Protein AF-A0A1R4JWK8-F1 (afdb_monomer)

Structure (mmCIF, N/CA/C/O backbone):
data_AF-A0A1R4JWK8-F1
#
_entry.id   AF-A0A1R4JWK8-F1
#
loop_
_atom_site.group_PDB
_atom_site.id
_atom_site.type_symbol
_atom_site.label_atom_id
_atom_site.label_alt_id
_atom_site.label_comp_id
_atom_site.label_asym_id
_atom_site.label_entity_id
_atom_site.label_seq_id
_atom_site.pdbx_PDB_ins_code
_atom_site.Cartn_x
_atom_site.Cartn_y
_atom_site.Cartn_z
_atom_site.occupancy
_atom_site.B_iso_or_equiv
_atom_site.auth_seq_id
_atom_site.auth_comp_id
_atom_site.auth_asym_id
_atom_site.auth_atom_id
_atom_site.pdbx_PDB_model_num
ATOM 1 N N . MET A 1 1 ? 22.184 -10.045 -15.242 1.00 73.00 1 MET A N 1
ATOM 2 C CA . MET A 1 1 ? 22.064 -10.944 -14.072 1.00 73.00 1 MET A CA 1
ATOM 3 C C . MET A 1 1 ? 20.704 -10.716 -13.442 1.00 73.00 1 MET A C 1
ATOM 5 O O . MET A 1 1 ? 20.387 -9.572 -13.148 1.00 73.00 1 MET A O 1
ATOM 9 N N . ALA A 1 2 ? 19.891 -11.761 -13.296 1.00 84.50 2 ALA A N 1
ATOM 10 C CA . ALA A 1 2 ? 18.615 -11.652 -12.596 1.00 84.50 2 ALA A CA 1
ATOM 11 C C . ALA A 1 2 ? 18.864 -11.755 -11.085 1.00 84.50 2 ALA A C 1
ATOM 13 O O . ALA A 1 2 ? 19.560 -12.665 -10.640 1.00 84.50 2 ALA A O 1
ATOM 14 N N . ILE A 1 3 ? 18.318 -10.821 -10.311 1.00 93.25 3 ILE A N 1
ATOM 15 C CA . ILE A 1 3 ? 18.359 -10.846 -8.846 1.00 93.25 3 ILE A CA 1
ATOM 16 C C . ILE A 1 3 ? 16.959 -11.218 -8.368 1.00 93.25 3 ILE A C 1
ATOM 18 O O . ILE A 1 3 ? 15.988 -10.550 -8.722 1.00 93.25 3 ILE A O 1
ATOM 22 N N . TYR A 1 4 ? 16.850 -12.281 -7.573 1.00 94.75 4 TYR A N 1
ATOM 23 C CA . TYR A 1 4 ? 15.593 -12.658 -6.934 1.00 94.75 4 TYR A CA 1
ATOM 24 C C . TYR A 1 4 ? 15.413 -11.888 -5.624 1.00 94.75 4 TYR A C 1
ATOM 26 O O . TYR A 1 4 ? 16.296 -11.894 -4.768 1.00 94.75 4 TYR A O 1
ATOM 34 N N . HIS A 1 5 ? 14.256 -11.250 -5.456 1.00 93.44 5 HIS A N 1
ATOM 35 C CA . HIS A 1 5 ? 13.878 -10.584 -4.215 1.00 93.44 5 HIS A CA 1
ATOM 36 C C . HIS A 1 5 ? 12.394 -10.819 -3.920 1.00 93.44 5 HIS A C 1
ATOM 38 O O . HIS A 1 5 ? 11.523 -10.420 -4.693 1.00 93.44 5 HIS A O 1
ATOM 44 N N . LEU A 1 6 ? 12.111 -11.431 -2.770 1.00 96.06 6 LEU A N 1
ATOM 45 C CA . LEU A 1 6 ? 10.765 -11.698 -2.273 1.00 96.06 6 LEU A CA 1
ATOM 46 C C . LEU A 1 6 ? 10.665 -11.236 -0.819 1.00 96.06 6 LEU A C 1
ATOM 48 O O . LEU A 1 6 ? 11.474 -11.616 0.023 1.00 96.06 6 LEU A O 1
ATOM 52 N N . SER A 1 7 ? 9.637 -10.445 -0.516 1.00 95.88 7 SER A N 1
ATOM 53 C CA . SER A 1 7 ? 9.297 -10.050 0.849 1.00 95.88 7 SER A CA 1
ATOM 54 C C . SER A 1 7 ? 7.799 -10.195 1.072 1.00 95.88 7 SER A C 1
ATOM 56 O O . SER A 1 7 ? 6.990 -9.724 0.274 1.00 95.88 7 SER A O 1
ATOM 58 N N . THR A 1 8 ? 7.429 -10.821 2.184 1.00 95.31 8 THR A N 1
ATOM 59 C CA . THR A 1 8 ? 6.038 -11.016 2.595 1.00 95.31 8 THR A CA 1
ATOM 60 C C . THR A 1 8 ? 5.803 -10.337 3.933 1.00 95.31 8 THR A C 1
ATOM 62 O O . THR A 1 8 ? 6.580 -10.508 4.871 1.00 95.31 8 THR A O 1
ATOM 65 N N . LYS A 1 9 ? 4.715 -9.573 4.039 1.00 92.69 9 LYS A N 1
ATOM 66 C CA . LYS A 1 9 ? 4.280 -8.953 5.294 1.00 92.69 9 LYS A CA 1
ATOM 67 C C . LYS A 1 9 ? 2.773 -9.155 5.447 1.00 92.69 9 LYS A C 1
ATOM 69 O O . LYS A 1 9 ? 2.045 -8.808 4.513 1.00 92.69 9 LYS A O 1
ATOM 74 N N . PRO A 1 10 ? 2.292 -9.681 6.586 1.00 94.25 10 PRO A N 1
ATOM 75 C CA . PRO A 1 10 ? 0.863 -9.812 6.817 1.00 94.25 10 PRO A CA 1
ATOM 76 C C . PRO A 1 10 ? 0.207 -8.430 6.923 1.00 94.25 10 PRO A C 1
ATOM 78 O O . PRO A 1 10 ? 0.793 -7.469 7.432 1.00 94.25 10 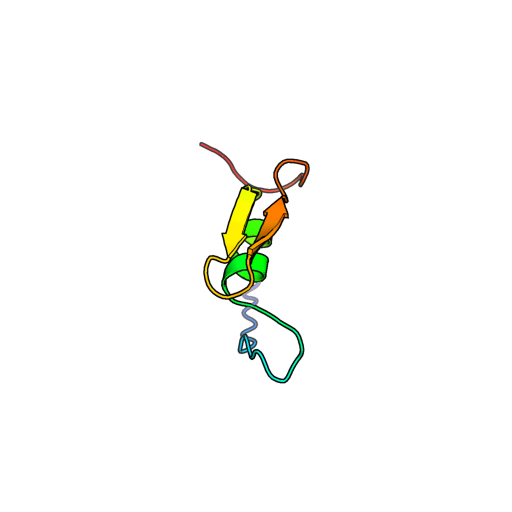PRO A O 1
ATOM 81 N N . VAL A 1 11 ? -1.032 -8.332 6.445 1.00 93.94 11 VAL A N 1
ATOM 82 C CA . VAL A 1 11 ? -1.876 -7.148 6.629 1.00 93.94 11 VAL A CA 1
ATOM 83 C C . VAL A 1 11 ? -2.780 -7.416 7.824 1.00 93.94 11 VAL A C 1
ATOM 85 O O . VAL A 1 11 ? -3.639 -8.289 7.761 1.00 93.94 11 VAL A O 1
ATOM 88 N N . SER A 1 12 ? -2.582 -6.673 8.915 1.00 94.06 12 SER A N 1
ATOM 89 C CA . SER A 1 12 ? -3.386 -6.807 10.132 1.00 94.06 12 SER A CA 1
ATOM 90 C C . SER A 1 12 ? -4.024 -5.485 10.541 1.00 94.06 12 SER A C 1
ATO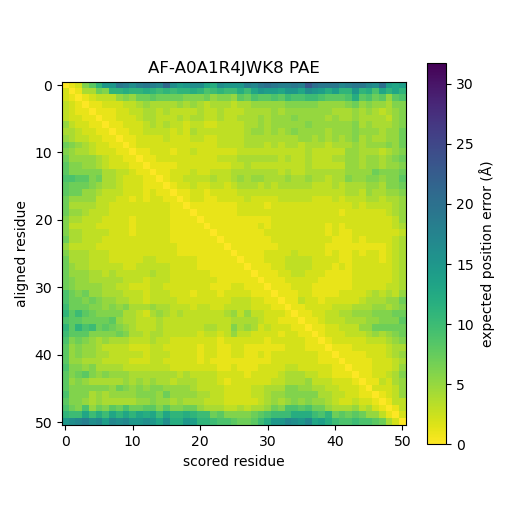M 92 O O . SER A 1 12 ? -3.360 -4.445 10.589 1.00 94.06 12 SER A O 1
ATOM 94 N N . ARG A 1 13 ? -5.293 -5.556 10.950 1.00 91.12 13 ARG A N 1
ATOM 95 C CA . ARG A 1 13 ? -6.036 -4.418 11.500 1.00 91.12 13 ARG A CA 1
ATOM 96 C C . ARG A 1 13 ? -5.449 -3.909 12.812 1.00 91.12 13 ARG A C 1
ATOM 98 O O . ARG A 1 13 ? -5.445 -2.702 13.023 1.00 91.12 13 ARG A O 1
ATOM 105 N N . SER A 1 14 ? -4.917 -4.799 13.656 1.00 93.69 14 SER A N 1
ATOM 106 C CA . SER A 1 14 ? -4.270 -4.406 14.918 1.00 93.69 14 SER A CA 1
ATOM 107 C C . SER A 1 14 ? -3.023 -3.550 14.690 1.00 93.69 14 SER A C 1
ATOM 109 O O . SER A 1 14 ? -2.696 -2.710 15.516 1.00 93.69 14 SER A O 1
ATOM 111 N N . SER A 1 15 ? -2.372 -3.702 13.531 1.00 91.81 15 SER A N 1
ATOM 112 C CA . SER A 1 15 ? -1.234 -2.875 13.105 1.00 91.81 15 SER A CA 1
ATOM 113 C C . SER A 1 15 ? -1.642 -1.558 12.425 1.00 91.81 15 SER A C 1
ATOM 115 O O . SER A 1 15 ? -0.808 -0.894 11.815 1.00 91.81 15 SER A O 1
ATOM 117 N N . GLY A 1 16 ? -2.932 -1.202 12.456 1.00 91.31 16 GLY A N 1
ATOM 118 C CA . GLY A 1 16 ? -3.471 0.003 11.817 1.00 91.31 16 GLY A CA 1
ATOM 119 C C . GLY A 1 16 ? -3.631 -0.092 10.295 1.00 91.31 16 GLY A C 1
ATOM 120 O O . GLY A 1 16 ? -3.983 0.895 9.655 1.00 91.31 16 GLY A O 1
ATOM 121 N N . ARG A 1 17 ? -3.396 -1.266 9.692 1.00 93.75 17 ARG A N 1
ATOM 122 C CA . ARG A 1 17 ? -3.508 -1.487 8.242 1.00 93.75 17 ARG A CA 1
ATOM 123 C C . ARG A 1 17 ? -4.826 -2.163 7.889 1.00 93.75 17 ARG A C 1
ATOM 125 O O . ARG A 1 17 ? -5.300 -3.042 8.604 1.00 93.75 17 ARG A O 1
ATOM 132 N N . THR A 1 18 ? -5.401 -1.803 6.748 1.00 95.00 18 THR A N 1
ATOM 133 C CA . THR A 1 18 ? -6.613 -2.443 6.222 1.00 95.00 18 THR A CA 1
ATOM 134 C C . THR A 1 18 ? -6.347 -3.071 4.861 1.00 95.00 18 THR A C 1
ATOM 136 O O . THR A 1 18 ? -5.466 -2.636 4.111 1.00 95.00 18 THR A O 1
ATOM 139 N N . ALA A 1 19 ? -7.106 -4.122 4.549 1.00 94.62 19 ALA A N 1
ATOM 140 C CA . ALA A 1 19 ? -7.044 -4.774 3.247 1.00 94.62 19 ALA A CA 1
ATOM 141 C C . ALA A 1 19 ? -7.464 -3.804 2.132 1.00 94.62 19 ALA A C 1
ATOM 143 O O . ALA A 1 19 ? -6.723 -3.639 1.171 1.00 94.62 19 ALA A O 1
ATOM 144 N N . THR A 1 20 ? -8.577 -3.089 2.313 1.00 95.94 20 THR A N 1
ATOM 145 C CA . THR A 1 20 ? -9.100 -2.094 1.362 1.00 95.94 20 THR A CA 1
ATOM 146 C C . THR A 1 20 ? -8.087 -0.995 1.047 1.00 95.94 20 THR A C 1
ATOM 148 O O . THR A 1 20 ? -7.797 -0.774 -0.124 1.00 95.94 20 THR A O 1
ATOM 151 N N . ALA A 1 21 ? -7.458 -0.383 2.058 1.00 95.56 21 ALA A N 1
ATOM 152 C CA . ALA A 1 21 ? -6.406 0.613 1.828 1.00 95.56 21 ALA A CA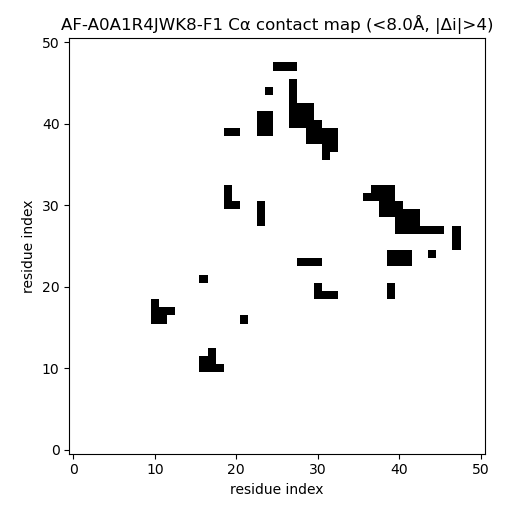 1
ATOM 153 C C . ALA A 1 21 ? -5.189 0.015 1.109 1.00 95.56 21 ALA A C 1
ATOM 155 O O . ALA A 1 21 ? -4.631 0.635 0.209 1.00 95.56 21 ALA A O 1
ATOM 156 N N . SER A 1 22 ? -4.781 -1.203 1.484 1.00 95.69 22 SER A N 1
ATOM 157 C CA . SER A 1 22 ? -3.628 -1.873 0.869 1.00 95.69 22 SER A CA 1
ATOM 158 C C . SER A 1 22 ? -3.868 -2.189 -0.609 1.00 95.69 22 SER A C 1
ATOM 160 O O . SER A 1 22 ? -2.953 -2.038 -1.417 1.00 95.69 22 SER A O 1
ATOM 162 N N . ILE A 1 23 ? -5.081 -2.623 -0.961 1.00 95.44 23 ILE A N 1
ATOM 163 C CA . ILE A 1 23 ? -5.476 -2.920 -2.342 1.00 95.44 23 ILE A CA 1
ATOM 164 C C . ILE A 1 23 ? -5.566 -1.623 -3.141 1.00 95.44 23 ILE A C 1
ATOM 166 O O . ILE A 1 23 ? -4.899 -1.514 -4.166 1.00 95.44 23 ILE A O 1
ATOM 170 N N . ALA A 1 24 ? -6.303 -0.629 -2.638 1.00 96.44 24 ALA A N 1
ATOM 171 C CA . ALA A 1 24 ? -6.463 0.667 -3.290 1.00 96.44 24 ALA A CA 1
ATOM 172 C C . ALA A 1 24 ? -5.102 1.311 -3.591 1.00 96.44 24 ALA A C 1
ATOM 174 O O . ALA A 1 24 ? -4.843 1.729 -4.715 1.00 96.44 24 ALA A O 1
ATOM 175 N N . TYR A 1 25 ? -4.180 1.273 -2.622 1.00 95.56 25 TYR A N 1
ATOM 176 C CA . TYR A 1 25 ? -2.816 1.760 -2.798 1.00 95.56 25 TYR A CA 1
ATOM 177 C C . TYR A 1 25 ? -2.085 0.997 -3.907 1.00 95.56 25 TYR A C 1
ATOM 179 O O . TYR A 1 25 ? -1.518 1.626 -4.795 1.00 95.56 25 TYR A O 1
ATOM 187 N N . ARG A 1 26 ? -2.070 -0.344 -3.875 1.00 94.69 26 ARG A N 1
ATOM 188 C CA . ARG A 1 26 ? -1.324 -1.176 -4.844 1.00 94.69 26 ARG A CA 1
ATOM 189 C C . ARG A 1 26 ? -1.868 -1.083 -6.268 1.0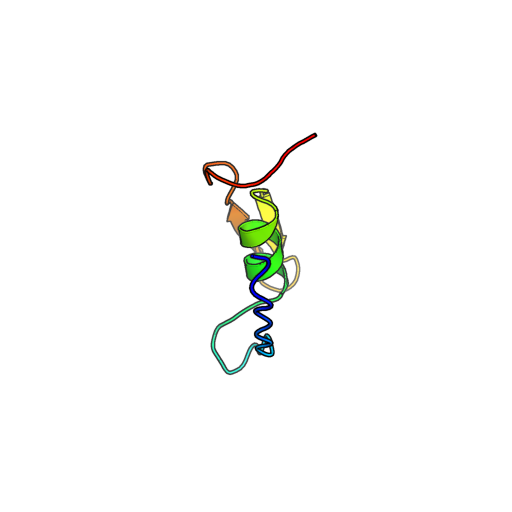0 94.69 26 ARG A C 1
ATOM 191 O O . ARG A 1 26 ? -1.072 -1.125 -7.197 1.00 94.69 26 ARG A O 1
ATOM 198 N N . ALA A 1 27 ? -3.184 -0.969 -6.414 1.00 95.19 27 ALA A N 1
ATOM 199 C CA . ALA A 1 27 ? -3.860 -0.878 -7.702 1.00 95.19 27 ALA A CA 1
ATOM 200 C C . ALA A 1 27 ? -4.056 0.569 -8.187 1.00 95.19 27 ALA A C 1
ATOM 202 O O . ALA A 1 27 ? -4.473 0.759 -9.320 1.00 95.19 27 ALA A O 1
ATOM 203 N N . GLY A 1 28 ? -3.745 1.584 -7.371 1.00 95.94 28 GLY A N 1
ATOM 204 C CA . GLY A 1 28 ? -3.902 2.988 -7.765 1.00 95.94 28 GLY A CA 1
ATOM 205 C C . GLY A 1 28 ? -5.357 3.366 -8.050 1.00 95.94 28 GLY A C 1
ATOM 206 O O . GLY A 1 2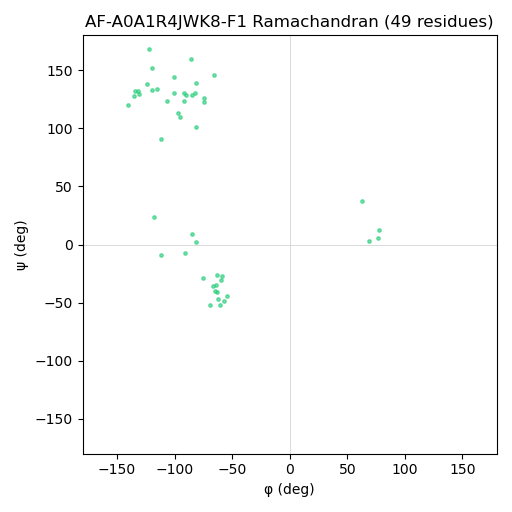8 ? -5.626 4.114 -8.980 1.00 95.94 28 GLY A O 1
ATOM 207 N N . ILE A 1 29 ? -6.299 2.820 -7.280 1.00 96.12 29 I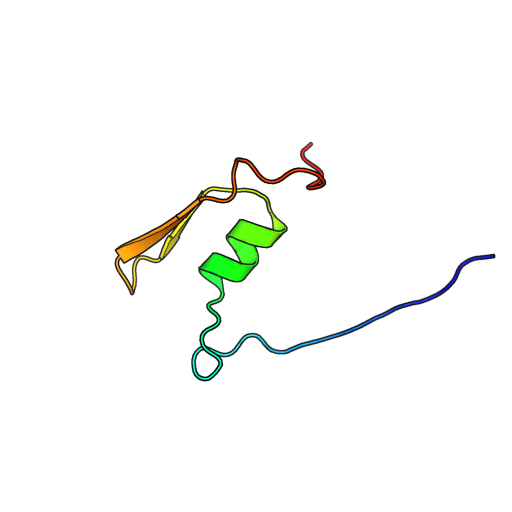LE A N 1
ATOM 208 C CA . ILE A 1 29 ? -7.742 3.026 -7.469 1.00 96.12 29 ILE A CA 1
ATOM 209 C C . ILE A 1 29 ? -8.386 3.608 -6.212 1.00 96.12 29 ILE A C 1
ATOM 211 O O . ILE A 1 29 ? -7.777 3.626 -5.139 1.00 96.12 29 ILE A O 1
ATOM 215 N N . ALA A 1 30 ? -9.632 4.058 -6.345 1.00 96.75 30 ALA A N 1
ATOM 216 C CA . ALA A 1 30 ? -10.480 4.419 -5.219 1.00 96.75 30 ALA A CA 1
ATOM 217 C C . ALA A 1 30 ? -11.287 3.202 -4.743 1.00 96.75 30 ALA A C 1
ATOM 219 O O . ALA A 1 30 ? -11.932 2.523 -5.541 1.00 96.75 30 ALA A O 1
ATOM 220 N N . ILE A 1 31 ? -11.245 2.914 -3.439 1.00 97.19 31 ILE A N 1
ATOM 221 C CA . ILE A 1 31 ? -12.061 1.865 -2.808 1.00 97.19 31 ILE A CA 1
ATOM 222 C C . ILE A 1 31 ? -12.734 2.425 -1.563 1.00 97.19 31 ILE A C 1
ATOM 224 O O . ILE A 1 31 ? -12.075 2.979 -0.682 1.00 97.19 31 ILE A O 1
ATOM 228 N N . LYS A 1 32 ? -14.038 2.183 -1.442 1.00 96.62 32 LYS A N 1
ATOM 229 C CA . LYS A 1 32 ? -14.804 2.452 -0.227 1.00 96.62 32 LYS A CA 1
ATOM 230 C C . LYS A 1 32 ? -14.828 1.217 0.674 1.00 96.62 32 LYS A C 1
ATOM 232 O O . LYS A 1 32 ? -15.239 0.140 0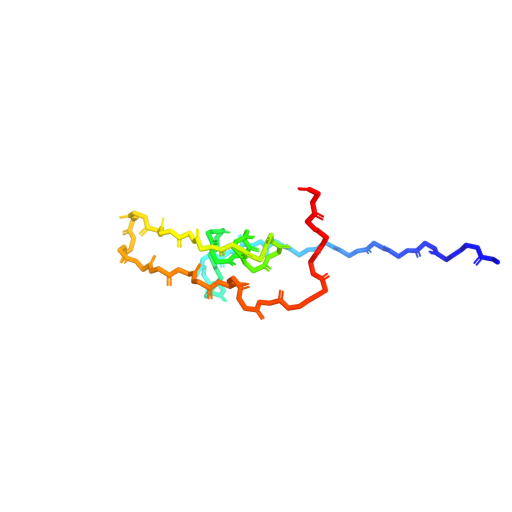.258 1.00 96.62 32 LYS A O 1
ATOM 237 N N . ASP A 1 33 ? -14.379 1.364 1.917 1.00 94.62 33 ASP A N 1
ATOM 238 C CA . ASP A 1 33 ? -14.540 0.353 2.963 1.00 94.62 33 ASP A CA 1
ATOM 239 C C . ASP A 1 33 ? -15.943 0.473 3.565 1.00 94.62 33 ASP A C 1
ATOM 241 O O . ASP A 1 33 ? -16.193 1.331 4.409 1.00 94.62 33 ASP A O 1
ATOM 245 N N . GLU A 1 34 ? -16.857 -0.405 3.157 1.00 93.44 34 GLU A N 1
ATOM 246 C CA . GLU A 1 34 ? -18.246 -0.420 3.635 1.00 93.44 34 GLU A CA 1
ATOM 247 C C . GLU A 1 34 ? -18.360 -0.614 5.153 1.00 93.44 34 GLU A C 1
ATOM 249 O O . GLU A 1 34 ? -19.263 -0.070 5.783 1.00 93.44 34 GLU A O 1
ATOM 254 N N . ARG A 1 35 ? -17.412 -1.325 5.777 1.00 90.50 35 ARG A N 1
ATOM 255 C CA . ARG A 1 35 ? -17.456 -1.616 7.217 1.00 90.50 35 ARG A CA 1
ATOM 256 C C . ARG A 1 35 ? -17.090 -0.405 8.071 1.00 90.50 35 ARG A C 1
ATOM 258 O O . ARG A 1 35 ? -17.490 -0.333 9.228 1.00 90.50 35 ARG A O 1
ATOM 265 N N . THR A 1 36 ? -16.261 0.502 7.553 1.00 91.06 36 THR A N 1
ATOM 266 C CA . THR A 1 36 ? -15.849 1.720 8.280 1.00 91.06 36 THR A CA 1
ATOM 267 C C . THR A 1 36 ? -16.402 3.005 7.682 1.00 91.06 36 THR A C 1
ATOM 269 O O . THR A 1 36 ? -16.230 4.063 8.280 1.00 91.06 36 THR A O 1
ATOM 272 N N . GLY A 1 37 ? -17.026 2.927 6.506 1.00 92.44 37 GLY A N 1
ATOM 273 C CA . GLY A 1 37 ? -17.467 4.075 5.722 1.00 92.44 37 GLY A CA 1
ATOM 274 C C . GLY A 1 37 ? -16.325 4.899 5.119 1.00 92.44 37 GLY A C 1
ATOM 275 O O . GLY A 1 37 ? -16.592 5.930 4.510 1.00 92.44 37 GLY A O 1
ATOM 276 N N . LYS A 1 38 ? -15.062 4.484 5.286 1.00 92.62 38 LYS A N 1
ATOM 277 C CA . LYS A 1 38 ? -13.896 5.248 4.828 1.00 92.62 38 LYS A CA 1
ATOM 278 C C . LYS A 1 38 ? -13.641 5.025 3.347 1.00 92.62 38 LYS A C 1
ATOM 280 O O . LYS A 1 38 ? -13.685 3.896 2.867 1.00 92.62 38 LYS A O 1
ATOM 285 N N . GLU A 1 39 ? -13.292 6.096 2.652 1.00 96.00 39 GLU A N 1
ATOM 286 C CA . GLU A 1 39 ? -12.858 6.042 1.264 1.00 96.00 39 GLU A CA 1
ATOM 287 C C . GLU A 1 39 ? -11.333 6.131 1.180 1.00 96.00 39 GLU A C 1
ATOM 289 O O . GLU A 1 39 ? -10.695 6.976 1.812 1.00 96.00 39 GLU A O 1
ATOM 294 N N . HIS A 1 40 ? -10.744 5.207 0.430 1.00 95.81 40 HIS A N 1
ATOM 295 C CA . HIS A 1 40 ? -9.319 5.131 0.161 1.00 95.81 40 HIS A CA 1
ATOM 296 C C . HIS A 1 40 ? -9.089 5.448 -1.314 1.00 95.81 40 HIS A C 1
ATOM 298 O O . HIS A 1 40 ? -9.131 4.545 -2.146 1.00 95.81 40 HIS A O 1
ATOM 304 N N . ASP A 1 41 ? -8.864 6.724 -1.623 1.00 96.56 41 ASP A N 1
ATOM 305 C CA . ASP A 1 41 ? -8.584 7.193 -2.980 1.00 96.56 41 ASP A CA 1
ATOM 306 C C . ASP A 1 41 ? -7.072 7.298 -3.229 1.00 96.56 41 ASP A C 1
ATOM 308 O O . ASP A 1 41 ? -6.387 8.165 -2.680 1.00 96.56 41 ASP A O 1
ATOM 312 N N . TYR A 1 42 ? -6.555 6.396 -4.066 1.00 96.25 42 TYR A N 1
ATOM 313 C CA . TYR A 1 42 ? -5.171 6.411 -4.545 1.00 96.25 42 TYR A CA 1
ATOM 314 C C . TYR A 1 42 ? -5.072 6.566 -6.068 1.00 96.25 42 TYR A C 1
ATOM 316 O O . TYR A 1 42 ? -4.045 6.220 -6.649 1.00 96.25 42 TYR A O 1
ATOM 324 N N . THR A 1 43 ? -6.094 7.127 -6.717 1.00 94.81 43 THR A N 1
ATOM 325 C CA . THR A 1 43 ? -6.128 7.353 -8.178 1.00 94.81 43 THR A CA 1
ATOM 326 C C . THR A 1 43 ? -4.992 8.238 -8.690 1.00 94.81 43 THR A C 1
ATOM 328 O O . THR A 1 43 ? -4.541 8.103 -9.822 1.00 94.81 43 THR A O 1
ATOM 331 N N . LYS A 1 44 ? -4.463 9.121 -7.838 1.00 94.50 44 LYS A N 1
ATOM 332 C CA . LYS A 1 44 ? -3.337 10.013 -8.164 1.00 94.50 44 LYS A CA 1
ATOM 333 C C . LYS A 1 44 ? -1.966 9.339 -8.057 1.00 94.50 44 LYS A C 1
ATOM 335 O O . LYS A 1 44 ? -0.940 10.003 -8.205 1.00 94.50 44 LYS A O 1
ATOM 34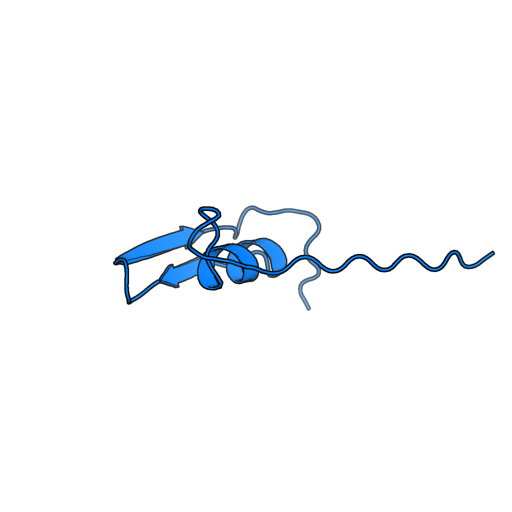0 N N . ARG A 1 45 ? -1.915 8.046 -7.729 1.00 93.19 45 ARG A N 1
ATOM 341 C CA . ARG A 1 45 ? -0.656 7.334 -7.538 1.00 93.19 45 ARG A CA 1
ATOM 342 C C . ARG A 1 45 ? 0.020 7.055 -8.881 1.00 93.19 45 ARG A C 1
ATOM 344 O O . ARG A 1 45 ? -0.543 6.400 -9.747 1.00 93.19 45 ARG A O 1
ATOM 351 N N . SER A 1 46 ? 1.276 7.471 -9.004 1.00 92.31 46 SER A N 1
ATOM 352 C CA . SER A 1 46 ? 2.135 7.129 -10.137 1.00 92.31 46 SER A CA 1
ATOM 353 C C . SER A 1 46 ? 2.855 5.787 -9.941 1.00 92.31 46 SER A C 1
ATOM 355 O O . SER A 1 46 ? 3.009 5.290 -8.820 1.00 92.31 46 SER A O 1
ATOM 357 N N . GLY A 1 47 ? 3.307 5.189 -11.048 1.00 92.25 47 GLY A N 1
ATOM 358 C CA . GLY A 1 47 ? 4.074 3.936 -11.037 1.00 92.25 47 GLY A CA 1
ATOM 359 C C . GLY A 1 47 ? 3.237 2.671 -10.822 1.00 92.25 47 GLY A C 1
ATOM 360 O O . GLY A 1 47 ? 3.799 1.611 -10.557 1.00 92.25 47 GLY A O 1
ATOM 361 N N . VAL A 1 48 ? 1.911 2.772 -10.927 1.00 93.69 48 VAL A N 1
ATOM 362 C CA . VAL A 1 48 ? 1.020 1.615 -11.031 1.00 93.69 48 VAL A CA 1
ATOM 363 C C . VAL A 1 48 ? 0.810 1.309 -12.509 1.00 93.69 48 VAL A C 1
ATOM 365 O O . VAL A 1 48 ? 0.518 2.208 -13.294 1.00 93.69 48 VAL A O 1
ATOM 368 N N . VAL A 1 49 ? 0.983 0.047 -12.895 1.00 91.56 49 VAL A N 1
ATOM 369 C CA . VAL A 1 49 ? 0.703 -0.393 -14.264 1.00 91.56 49 VAL A CA 1
ATOM 370 C C . VAL A 1 49 ? -0.812 -0.461 -14.450 1.00 91.56 49 VAL A C 1
ATOM 372 O O . VAL A 1 49 ? -1.491 -1.176 -13.718 1.00 91.56 49 VAL A O 1
ATOM 375 N N . SER A 1 50 ? -1.317 0.279 -15.433 1.00 79.94 50 SER A N 1
ATOM 376 C CA . SER A 1 50 ? -2.699 0.235 -15.914 1.00 79.94 50 SER A CA 1
ATOM 377 C C . SER A 1 50 ? -2.666 -0.264 -17.354 1.00 79.94 50 SER A C 1
ATOM 379 O O . SER A 1 50 ? -1.818 0.184 -18.125 1.00 79.94 50 SER A O 1
ATOM 381 N N . THR A 1 51 ? -3.541 -1.204 -17.704 1.00 71.25 51 THR A N 1
ATOM 382 C CA . THR A 1 51 ? -3.733 -1.696 -19.080 1.00 71.25 51 THR A CA 1
ATOM 383 C C . THR A 1 51 ? -5.041 -1.160 -19.628 1.00 71.25 51 THR A C 1
ATOM 385 O O . THR A 1 51 ? -5.985 -1.037 -18.817 1.00 71.25 51 THR A O 1
#

Secondary structure (DSSP, 8-state):
------------GGGT--HHHHHHHHHT-EEEETTTTEEEE-TT-SS----

pLDDT: mean 92.99,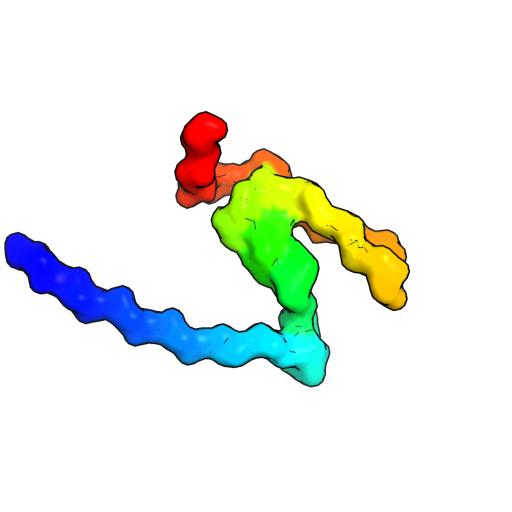 std 5.13, range [71.25, 97.19]

Solvent-accessible surface area (backbone atoms only — not comparable to full-atom values): 3492 Å² total; per-residue (Å²): 134,91,80,91,84,87,88,86,78,89,86,41,63,93,78,78,38,52,69,60,51,54,48,15,55,67,67,25,31,70,38,72,36,82,93,76,72,46,72,33,74,24,61,89,52,78,93,51,92,79,134

Nearest PDB structures (foldseek):
  4ht4-assembly1_A  TM=9.555E-01  e=3.575E-02  Staphylococcus aureus
  6ywy-assembly1_b  TM=3.894E-01  e=4.228E+00  Neurospora crassa

Radius of gyration: 13.69 Å; Cα contacts (8 Å, |Δi|>4): 50; chains: 1; bounding box: 40×23×34 Å

Mean predicted aligned error: 3.85 Å

Foldseek 3Di:
DDDDDDDDDDADVVVVGDPQLVCCQQQQAWDQDPVVRDIRHRVVDPPHDDD

Sequence (51 aa):
MAIYHLSTKPVSRSSGRTATASIAYRAGIAIKDERTGKEHDYTKRSGVVST